Protein AF-A0A2V9TYV9-F1 (afdb_monomer_lite)

Secondary structure (DSSP, 8-state):
----------------SHHHHHHHHHHHHHHHHHHHHHHHHHHHHHHH--------S-S-B--SSSS-GGGTTPBP--GGGEEEEEE-SS-SBTTB-HHHHHHHHHHHHHHHHTSTT---EEEEEEE-SS--STTT-EEETTEEE--TTTSTT-SSSSEEE--

Foldseek 3Di:
DDDDDDDDDDDDDPDDDPPPVVVVVVVVVVVVVVVVVVVVVVVVCVVPVPPPPPPDDAPDADPCPPDDNVRGRPHDADDQLEAAAAEACAAPDPVGGRVNVVVVVVVVQCVQVVPPPRSHDYDDNYHDPHQWDPVQWDADPNDTGHDPCPDPPNPVRNHYHHD

Structure (mmCIF, N/CA/C/O backbone):
data_AF-A0A2V9TYV9-F1
#
_entry.id   AF-A0A2V9TYV9-F1
#
loop_
_atom_site.group_PDB
_atom_site.id
_atom_site.type_symbol
_atom_site.label_atom_id
_atom_site.label_alt_id
_atom_site.label_comp_id
_atom_site.label_asym_id
_atom_site.label_entity_id
_atom_site.label_seq_id
_atom_site.pdbx_PDB_ins_code
_atom_site.Cartn_x
_atom_site.Cartn_y
_atom_site.Cartn_z
_atom_site.occupancy
_atom_site.B_iso_or_equiv
_atom_site.auth_seq_id
_atom_site.auth_comp_id
_atom_site.auth_asym_id
_atom_site.auth_atom_id
_atom_site.pdbx_PDB_model_num
ATOM 1 N N . MET A 1 1 ? 45.609 -10.206 114.384 1.00 34.94 1 MET A N 1
ATOM 2 C CA . MET A 1 1 ? 46.119 -8.976 113.744 1.00 34.94 1 MET A CA 1
ATOM 3 C C . MET A 1 1 ? 45.319 -8.732 112.470 1.00 34.94 1 MET A C 1
ATOM 5 O O . MET A 1 1 ? 45.102 -9.682 111.739 1.00 34.94 1 MET A O 1
ATOM 9 N N . GLN A 1 2 ? 44.881 -7.484 112.277 1.00 39.31 2 GLN A N 1
ATOM 10 C CA . GLN A 1 2 ? 44.363 -6.856 111.047 1.00 39.31 2 GLN A CA 1
ATOM 11 C C . GLN A 1 2 ? 43.046 -7.315 110.378 1.00 39.31 2 GLN A C 1
ATOM 13 O O . GLN A 1 2 ? 42.978 -8.242 109.585 1.00 39.31 2 GLN A O 1
ATOM 18 N N . SER A 1 3 ? 42.026 -6.505 110.682 1.00 40.97 3 SER A N 1
ATOM 19 C CA . SER A 1 3 ? 40.958 -5.935 109.840 1.00 40.97 3 SER A CA 1
ATOM 20 C C . SER A 1 3 ? 41.185 -5.872 108.314 1.00 40.97 3 SER A C 1
ATOM 22 O O . SER A 1 3 ? 42.258 -5.457 107.882 1.00 40.97 3 SER A O 1
ATOM 24 N N . CYS A 1 4 ? 40.119 -6.106 107.528 1.00 36.69 4 CYS A N 1
ATOM 25 C CA . CYS A 1 4 ? 39.700 -5.204 106.439 1.00 36.69 4 CYS A CA 1
ATOM 26 C C . CYS A 1 4 ? 38.222 -5.439 106.043 1.00 36.69 4 CYS A C 1
ATOM 28 O O . CYS A 1 4 ? 37.792 -6.575 105.849 1.00 36.69 4 CYS A O 1
ATOM 30 N N . MET A 1 5 ? 37.453 -4.351 105.937 1.00 44.84 5 MET A N 1
ATOM 31 C CA . MET A 1 5 ? 36.075 -4.296 105.435 1.00 44.84 5 MET A CA 1
ATOM 32 C C . MET A 1 5 ? 35.996 -4.562 103.924 1.00 44.84 5 MET A C 1
ATOM 34 O O . MET A 1 5 ? 36.918 -4.193 103.203 1.00 44.84 5 MET A O 1
ATOM 38 N N . LEU A 1 6 ? 34.830 -4.995 103.423 1.00 39.28 6 LEU A N 1
ATOM 39 C CA . LEU A 1 6 ? 34.276 -4.414 102.192 1.00 39.28 6 LEU A CA 1
ATOM 40 C C . LEU A 1 6 ? 32.753 -4.573 102.097 1.00 39.28 6 LEU A C 1
ATOM 42 O O . LEU A 1 6 ? 32.177 -5.645 102.250 1.00 39.28 6 LEU A O 1
ATOM 46 N N . GLN A 1 7 ? 32.133 -3.424 101.859 1.00 40.97 7 GLN A N 1
ATOM 47 C CA . GLN A 1 7 ? 30.720 -3.161 101.657 1.00 40.97 7 GLN A CA 1
ATOM 48 C C . GLN A 1 7 ? 30.374 -3.300 100.164 1.00 40.97 7 GLN A C 1
ATOM 50 O O . GLN A 1 7 ? 31.200 -2.972 99.315 1.00 40.97 7 GLN A O 1
ATOM 55 N N . ARG A 1 8 ? 29.093 -3.593 99.890 1.00 42.38 8 ARG A N 1
ATOM 56 C CA . ARG A 1 8 ? 28.318 -3.187 98.696 1.00 42.38 8 ARG A CA 1
ATOM 57 C C . ARG A 1 8 ? 28.330 -4.112 97.469 1.00 42.38 8 ARG A C 1
ATOM 59 O O . ARG A 1 8 ? 29.243 -4.058 96.660 1.00 42.38 8 ARG A O 1
ATOM 66 N N . THR A 1 9 ? 27.152 -4.677 97.187 1.00 38.00 9 THR A N 1
ATOM 67 C CA . THR A 1 9 ? 26.568 -4.601 95.835 1.00 38.00 9 THR A CA 1
ATOM 68 C C . THR A 1 9 ? 25.041 -4.618 95.903 1.00 38.00 9 THR A C 1
ATOM 70 O O . THR A 1 9 ? 24.423 -5.559 96.385 1.00 38.00 9 THR A O 1
ATOM 73 N N . SER A 1 10 ? 24.440 -3.517 95.448 1.00 39.22 10 SER A N 1
ATOM 74 C CA . SER A 1 10 ? 23.000 -3.328 95.269 1.00 39.22 10 SER A CA 1
ATOM 75 C C . SER A 1 10 ? 22.553 -4.071 94.011 1.00 39.22 10 SER A C 1
ATOM 77 O O . SER A 1 10 ? 23.086 -3.811 92.934 1.00 39.22 10 SER A O 1
ATOM 79 N N . MET A 1 11 ? 21.570 -4.962 94.137 1.00 40.34 11 MET A N 1
ATOM 80 C CA . MET A 1 11 ? 20.934 -5.655 93.017 1.00 40.34 11 MET A CA 1
ATOM 81 C C . MET A 1 11 ? 19.999 -4.691 92.266 1.00 40.34 11 MET A C 1
ATOM 83 O O . MET A 1 11 ? 19.007 -4.209 92.804 1.00 40.34 11 MET A O 1
ATOM 87 N N . SER A 1 12 ? 20.390 -4.373 91.035 1.00 45.44 12 SER A N 1
ATOM 88 C CA . SER A 1 12 ? 19.566 -4.343 89.820 1.00 45.44 12 SER A CA 1
ATOM 89 C C . SER A 1 12 ? 18.088 -3.951 89.962 1.00 45.44 12 SER A C 1
ATOM 91 O O . SER A 1 12 ? 17.220 -4.793 90.184 1.00 45.44 12 SER A O 1
ATOM 93 N N . ARG A 1 13 ? 17.775 -2.679 89.685 1.00 42.81 13 ARG A N 1
ATOM 94 C CA . ARG A 1 13 ? 16.423 -2.259 89.293 1.00 42.81 13 ARG A CA 1
ATOM 95 C C . ARG A 1 13 ? 16.279 -2.506 87.784 1.00 42.81 13 ARG A C 1
ATOM 97 O O . ARG A 1 13 ? 16.730 -1.695 86.983 1.00 42.81 13 ARG A O 1
ATOM 104 N N . PHE A 1 14 ? 15.692 -3.644 87.414 1.00 49.44 14 PHE A N 1
ATOM 105 C CA . PHE A 1 14 ? 15.118 -3.882 86.086 1.00 49.44 14 PHE A CA 1
ATOM 106 C C . PHE A 1 14 ? 13.986 -2.880 85.869 1.00 49.44 14 PHE A C 1
ATOM 108 O O . PHE A 1 14 ? 12.904 -3.045 86.429 1.00 49.44 14 PHE A O 1
ATOM 115 N N . VAL A 1 15 ? 14.230 -1.817 85.111 1.00 59.28 15 VAL A N 1
ATOM 116 C CA . VAL A 1 15 ? 13.174 -0.904 84.674 1.00 59.28 15 VAL A CA 1
ATOM 117 C C . VAL A 1 15 ? 13.489 -0.489 83.238 1.00 59.28 15 VAL A C 1
ATOM 119 O O . VAL A 1 15 ? 14.515 0.142 83.000 1.00 59.28 15 VAL A O 1
ATOM 122 N N . ASN A 1 16 ? 12.555 -0.830 82.341 1.00 51.34 16 ASN A N 1
ATOM 123 C CA . ASN A 1 16 ? 12.361 -0.360 80.959 1.00 51.34 16 ASN A CA 1
ATOM 124 C C . ASN A 1 16 ? 12.965 -1.204 79.821 1.00 51.34 16 ASN A C 1
ATOM 126 O O . ASN A 1 16 ? 14.047 -0.893 79.342 1.00 51.34 16 ASN A O 1
ATOM 130 N N . ASP A 1 17 ? 12.190 -2.160 79.291 1.00 50.50 17 ASP A N 1
ATOM 131 C CA . A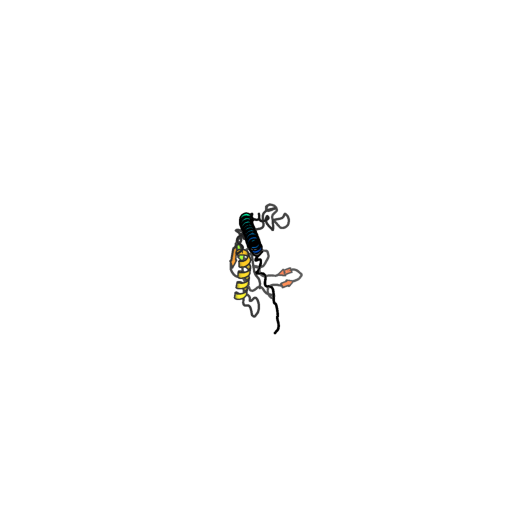SP A 1 17 ? 12.289 -2.523 77.859 1.00 50.50 17 ASP A CA 1
ATOM 132 C C . ASP A 1 17 ? 10.942 -2.899 77.186 1.00 50.50 17 ASP A C 1
ATOM 134 O O . ASP A 1 17 ? 10.851 -3.047 75.977 1.00 50.50 17 ASP A O 1
ATOM 138 N N . GLU A 1 18 ? 9.828 -2.943 77.924 1.00 52.22 18 GLU A N 1
ATOM 139 C CA . GLU A 1 18 ? 8.508 -3.335 77.379 1.00 52.22 18 GLU A CA 1
ATOM 140 C C . GLU A 1 18 ? 7.833 -2.249 76.500 1.00 52.22 18 GLU A C 1
ATOM 142 O O . GLU A 1 18 ? 6.880 -2.510 75.765 1.00 52.22 18 GLU A O 1
ATOM 147 N N . GLY A 1 19 ? 8.290 -0.991 76.561 1.00 53.56 19 GLY A N 1
ATOM 148 C CA . GLY A 1 19 ? 7.638 0.140 75.876 1.00 53.56 19 GLY A CA 1
ATOM 149 C C . GLY A 1 19 ? 8.055 0.346 74.413 1.00 53.56 19 GLY A C 1
ATOM 150 O O . GLY A 1 19 ? 7.313 0.948 73.624 1.00 53.56 19 GLY A O 1
ATOM 151 N N . HIS A 1 20 ? 9.240 -0.136 74.028 1.00 54.88 20 HIS A N 1
ATOM 152 C CA . HIS A 1 20 ? 9.810 0.150 72.710 1.00 54.88 20 HIS A CA 1
ATOM 153 C C . HIS A 1 20 ? 9.283 -0.807 71.628 1.00 54.88 20 HIS A C 1
ATOM 155 O O . HIS A 1 20 ? 9.015 -0.384 70.500 1.00 54.88 20 HIS A O 1
ATOM 161 N N . GLU A 1 21 ? 9.034 -2.067 71.981 1.00 55.19 21 GLU A N 1
ATOM 162 C CA . GLU A 1 21 ? 8.610 -3.118 71.050 1.00 55.19 21 GLU A CA 1
ATOM 163 C C . GLU A 1 21 ? 7.139 -2.967 70.613 1.00 55.19 21 GLU A C 1
ATOM 165 O O . GLU A 1 21 ? 6.820 -3.008 69.419 1.00 55.19 21 GLU A O 1
ATOM 170 N N . GLY A 1 22 ? 6.241 -2.635 71.550 1.00 59.22 22 GLY A N 1
ATOM 171 C CA . GLY A 1 22 ? 4.821 -2.399 71.257 1.00 59.22 22 GLY A CA 1
ATOM 172 C C . GLY A 1 22 ? 4.556 -1.169 70.377 1.00 59.22 22 GLY A C 1
ATOM 173 O O . GLY A 1 22 ? 3.589 -1.139 69.612 1.00 59.22 22 GLY A O 1
ATOM 174 N N . THR A 1 23 ? 5.427 -0.159 70.439 1.00 60.75 23 THR A N 1
ATOM 175 C CA . THR A 1 23 ? 5.324 1.053 69.607 1.00 60.75 23 THR A CA 1
ATOM 176 C C . THR A 1 23 ? 5.779 0.779 68.172 1.00 60.75 23 THR A C 1
ATOM 178 O O . THR A 1 23 ? 5.134 1.225 67.222 1.00 60.75 23 THR A O 1
ATOM 181 N N . ARG A 1 24 ? 6.836 -0.028 67.999 1.00 62.94 24 ARG A N 1
ATOM 182 C CA . ARG A 1 24 ? 7.343 -0.449 66.682 1.00 62.94 24 ARG A CA 1
ATOM 183 C C . ARG A 1 24 ? 6.358 -1.374 65.967 1.00 62.94 24 ARG A C 1
ATOM 185 O O . ARG A 1 24 ? 6.110 -1.174 64.783 1.00 62.94 24 ARG A O 1
ATOM 192 N N . SER A 1 25 ? 5.724 -2.300 66.686 1.00 66.44 25 SER A N 1
ATOM 193 C CA . SER A 1 25 ? 4.694 -3.193 66.130 1.00 66.44 25 SER A CA 1
ATOM 194 C C . SER A 1 25 ? 3.464 -2.428 65.613 1.00 66.44 25 SER A C 1
ATOM 196 O O . SER A 1 25 ? 3.036 -2.617 64.474 1.00 66.44 25 SER A O 1
ATOM 198 N N . LYS A 1 26 ? 2.953 -1.457 66.385 1.00 67.94 26 LYS A N 1
ATOM 199 C CA . LYS A 1 26 ? 1.834 -0.590 65.959 1.00 67.94 26 LYS A CA 1
ATOM 200 C C . LYS A 1 26 ? 2.193 0.304 64.771 1.00 67.94 26 LYS A C 1
ATOM 202 O O . LYS A 1 26 ? 1.339 0.583 63.934 1.00 67.94 26 LYS A O 1
ATOM 207 N N . MET A 1 27 ? 3.442 0.763 64.701 1.00 69.00 27 MET A N 1
ATOM 208 C CA . MET A 1 27 ? 3.939 1.557 63.578 1.00 69.00 27 MET A CA 1
ATOM 209 C C . MET A 1 27 ? 4.059 0.709 62.305 1.00 69.00 27 MET A C 1
ATOM 211 O O . MET A 1 27 ? 3.639 1.159 61.245 1.00 69.00 27 MET A O 1
ATOM 215 N N . LEU A 1 28 ? 4.545 -0.530 62.414 1.00 67.62 28 LEU A N 1
ATOM 216 C CA . LEU A 1 28 ? 4.629 -1.476 61.297 1.00 67.62 28 LEU A CA 1
ATOM 217 C C . LEU A 1 28 ? 3.245 -1.855 60.754 1.00 67.62 28 LEU A C 1
ATOM 219 O O . LEU A 1 28 ? 3.052 -1.827 59.544 1.00 67.62 28 LEU A O 1
ATOM 223 N N . LEU A 1 29 ? 2.266 -2.112 61.627 1.00 69.50 29 LEU A N 1
ATOM 224 C CA . LEU A 1 29 ? 0.876 -2.371 61.226 1.00 69.50 29 LEU A CA 1
ATOM 225 C C . LEU A 1 29 ? 0.276 -1.200 60.431 1.00 69.50 29 LEU A C 1
ATOM 227 O O . LEU A 1 29 ? -0.257 -1.403 59.347 1.00 69.50 29 LEU A O 1
ATOM 231 N N . ARG A 1 30 ? 0.468 0.042 60.898 1.00 73.25 30 ARG A N 1
ATOM 232 C CA . ARG A 1 30 ? -0.011 1.245 60.189 1.00 73.25 30 ARG A CA 1
ATOM 233 C C . ARG A 1 30 ? 0.648 1.448 58.824 1.00 73.25 30 ARG A C 1
ATOM 235 O O . ARG A 1 30 ? 0.010 1.960 57.908 1.00 73.25 30 ARG A O 1
ATOM 242 N N . LEU A 1 31 ? 1.920 1.073 58.692 1.00 69.62 31 LEU A N 1
ATOM 243 C CA . LEU A 1 31 ? 2.644 1.141 57.422 1.00 69.62 31 LEU A CA 1
ATOM 244 C C . LEU A 1 31 ? 2.140 0.083 56.432 1.00 69.62 31 LEU A C 1
ATOM 246 O O . LEU A 1 31 ? 1.985 0.386 55.252 1.00 69.62 31 LEU A O 1
ATOM 250 N N . ILE A 1 32 ? 1.840 -1.126 56.914 1.00 76.38 32 ILE A N 1
ATOM 251 C CA . ILE A 1 32 ? 1.278 -2.218 56.107 1.00 76.38 32 ILE A CA 1
ATOM 252 C C . ILE A 1 32 ? -0.139 -1.863 55.632 1.00 76.38 32 ILE A C 1
ATOM 254 O O . ILE A 1 32 ? -0.426 -2.002 54.445 1.00 76.38 32 ILE A O 1
ATOM 258 N N . ASP A 1 33 ? -0.985 -1.322 56.513 1.00 77.12 33 ASP A N 1
ATOM 259 C CA . ASP A 1 33 ? -2.342 -0.870 56.169 1.00 77.12 33 ASP A CA 1
ATOM 260 C C . ASP A 1 33 ? -2.321 0.266 55.133 1.00 77.12 33 ASP A C 1
ATOM 262 O O . ASP A 1 33 ? -3.102 0.272 54.177 1.00 77.12 33 ASP A O 1
ATOM 266 N N . GLY A 1 34 ? -1.386 1.211 55.280 1.00 78.56 34 GLY A N 1
ATOM 267 C CA . GLY A 1 34 ? -1.169 2.277 54.303 1.00 78.56 34 GLY A CA 1
ATOM 268 C C . GLY A 1 34 ? -0.723 1.742 52.940 1.00 78.56 34 GLY A C 1
ATOM 269 O O . GLY A 1 34 ? -1.247 2.166 51.911 1.00 78.56 34 GLY A O 1
ATOM 270 N N . LEU A 1 35 ? 0.196 0.772 52.923 1.00 79.38 35 LEU A N 1
ATOM 271 C CA . LEU A 1 35 ? 0.676 0.140 51.693 1.00 79.38 35 LEU A CA 1
ATOM 272 C C . LEU A 1 35 ? -0.447 -0.627 50.977 1.00 79.38 35 LEU A C 1
ATOM 274 O O . LEU A 1 35 ? -0.628 -0.464 49.771 1.00 79.38 35 LEU A O 1
ATOM 278 N N . LEU A 1 36 ? -1.227 -1.418 51.719 1.00 83.38 36 LEU A N 1
ATOM 279 C CA . LEU A 1 36 ? -2.383 -2.159 51.202 1.00 83.38 36 LEU A CA 1
ATOM 280 C C . LEU A 1 36 ? -3.432 -1.216 50.603 1.00 83.38 36 LEU A C 1
ATOM 282 O O . LEU A 1 36 ? -3.951 -1.489 49.522 1.00 83.38 36 LEU A O 1
ATOM 286 N N . SER A 1 37 ? -3.694 -0.085 51.262 1.00 87.06 37 SER A N 1
ATOM 287 C CA . SER A 1 37 ? -4.600 0.953 50.762 1.00 87.06 37 SER A CA 1
ATOM 288 C C . SER A 1 37 ? -4.101 1.576 49.453 1.00 87.06 37 SER A C 1
ATOM 290 O O . SER A 1 37 ? -4.862 1.685 48.491 1.00 87.06 37 SER A O 1
ATOM 292 N N . CYS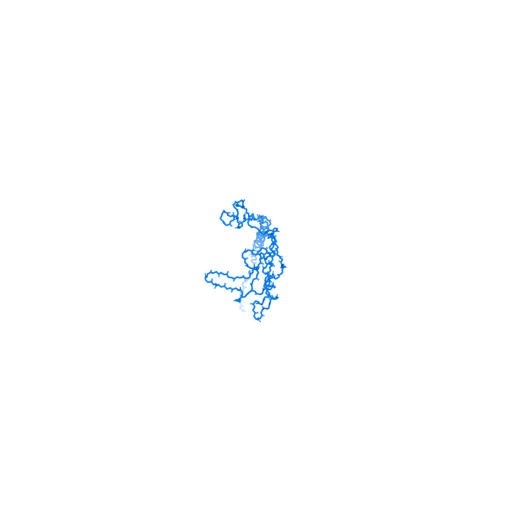 A 1 38 ? -2.807 1.905 49.357 1.00 84.50 38 CYS A N 1
ATOM 293 C CA . CYS A 1 38 ? -2.204 2.432 48.128 1.00 84.50 38 CYS A CA 1
ATOM 294 C C . CYS A 1 38 ? -2.275 1.436 46.962 1.00 84.50 38 CYS A C 1
ATOM 296 O O . CYS A 1 38 ? -2.570 1.830 45.830 1.00 84.50 38 CYS A O 1
ATOM 298 N N . VAL A 1 39 ? -2.026 0.149 47.229 1.00 87.06 39 VAL A N 1
ATOM 299 C CA . VAL A 1 39 ? -2.126 -0.913 46.217 1.00 87.06 39 VAL A CA 1
ATOM 300 C C . VAL A 1 39 ? -3.575 -1.081 45.767 1.00 87.06 39 VAL A C 1
ATOM 302 O O . VAL A 1 39 ? -3.837 -1.072 44.567 1.00 87.06 39 VAL A O 1
ATOM 305 N N . ALA A 1 40 ? -4.523 -1.157 46.704 1.00 88.69 40 ALA A N 1
ATOM 306 C CA . ALA A 1 40 ? -5.944 -1.270 46.386 1.00 88.69 40 ALA A CA 1
ATOM 307 C C . ALA A 1 40 ? -6.437 -0.071 45.562 1.00 88.69 40 ALA A C 1
ATOM 309 O O . ALA A 1 40 ? -7.096 -0.257 44.542 1.00 88.69 40 ALA A O 1
ATOM 310 N N . LEU A 1 41 ? -6.051 1.151 45.942 1.00 86.19 41 LEU A N 1
ATOM 311 C CA . LEU A 1 41 ? -6.378 2.365 45.198 1.00 86.19 41 LEU A CA 1
ATOM 312 C C . LEU A 1 41 ? -5.780 2.336 43.784 1.00 86.19 41 LEU A C 1
ATOM 314 O O . LEU A 1 41 ? -6.482 2.627 42.821 1.00 86.19 41 LEU A O 1
ATOM 318 N N . SER A 1 42 ? -4.521 1.918 43.635 1.00 82.44 42 SER A N 1
ATOM 319 C CA . SER A 1 42 ? -3.859 1.812 42.325 1.00 82.44 42 SER A CA 1
ATOM 320 C C . SER A 1 42 ? -4.537 0.784 41.412 1.00 82.44 42 SER A C 1
ATOM 322 O O . SER A 1 42 ? -4.710 1.035 40.218 1.00 82.44 42 SER A O 1
ATOM 324 N N . VAL A 1 43 ? -4.974 -0.350 41.970 1.00 86.88 43 VAL A N 1
ATOM 325 C CA . VAL A 1 43 ? -5.740 -1.377 41.245 1.00 86.88 43 VAL A CA 1
ATOM 326 C C . VAL A 1 43 ? -7.105 -0.832 40.826 1.00 86.88 43 VAL A C 1
ATOM 328 O O . VAL A 1 43 ? -7.482 -0.958 39.665 1.00 86.88 43 VAL A O 1
ATOM 331 N N . VAL A 1 44 ? -7.821 -0.162 41.732 1.00 86.62 44 VAL A N 1
ATOM 332 C CA . VAL A 1 44 ? -9.131 0.443 41.447 1.00 86.62 44 VAL A CA 1
ATOM 333 C C . VAL A 1 44 ? -9.026 1.523 40.366 1.00 86.62 44 VAL A C 1
ATOM 335 O O . VAL A 1 44 ? -9.827 1.515 39.431 1.00 86.62 44 VAL A O 1
ATOM 338 N N . LEU A 1 45 ? -8.019 2.404 40.421 1.00 79.62 45 LEU A N 1
ATOM 339 C CA . LEU A 1 45 ? -7.790 3.390 39.359 1.00 79.62 45 LEU A CA 1
ATOM 340 C C . LEU A 1 45 ? -7.479 2.712 38.022 1.00 79.62 45 LEU A C 1
ATOM 342 O O . LEU A 1 45 ? -8.024 3.122 37.005 1.00 79.62 45 LEU A O 1
ATOM 346 N N . SER A 1 46 ? -6.663 1.656 38.016 1.00 78.06 46 SER A N 1
ATOM 347 C CA . SER A 1 46 ? -6.303 0.939 36.783 1.00 78.06 46 SER A CA 1
ATOM 348 C C . SER A 1 46 ? -7.502 0.239 36.126 1.00 78.06 46 SER A C 1
ATOM 350 O O . SER A 1 46 ? -7.540 0.114 34.906 1.00 78.06 46 SER A O 1
ATOM 352 N N . VAL A 1 47 ? -8.492 -0.191 36.918 1.00 77.81 47 VAL A N 1
ATOM 353 C CA . VAL A 1 47 ? -9.714 -0.856 36.429 1.00 77.81 47 VAL A CA 1
ATOM 354 C C . VAL A 1 47 ? -10.780 0.146 35.968 1.00 77.81 47 VAL A C 1
ATOM 356 O O . VAL A 1 47 ? -11.513 -0.143 35.026 1.00 77.81 47 VAL A O 1
ATOM 359 N N . ILE A 1 48 ? -10.873 1.324 36.596 1.00 73.00 48 ILE A N 1
ATOM 360 C CA . ILE A 1 48 ? -11.889 2.347 36.270 1.00 73.00 48 ILE A CA 1
ATOM 361 C C . ILE A 1 48 ? -11.412 3.303 35.159 1.00 73.00 48 ILE A C 1
ATOM 363 O O . ILE A 1 48 ? -12.233 3.859 34.429 1.00 73.00 48 ILE A O 1
ATOM 367 N N . ALA A 1 49 ? -10.098 3.491 34.996 1.00 65.00 49 ALA A N 1
ATOM 368 C CA . ALA A 1 49 ? -9.533 4.485 34.085 1.00 65.00 49 ALA A CA 1
ATOM 369 C C . ALA A 1 49 ? -9.468 4.150 32.581 1.00 65.00 49 ALA A C 1
ATOM 371 O O . ALA A 1 49 ? -9.178 5.097 31.842 1.00 65.00 49 ALA A O 1
ATOM 372 N N . PRO A 1 50 ? -9.732 2.936 32.042 1.00 61.44 50 PRO A N 1
ATOM 373 C CA . PRO A 1 50 ? -9.866 2.808 30.601 1.00 61.44 50 PRO A CA 1
ATOM 374 C C . PRO A 1 50 ? -11.240 3.357 30.204 1.00 61.44 50 PRO A C 1
ATOM 376 O O . PRO A 1 50 ? -12.154 2.619 29.842 1.00 61.44 50 PRO A O 1
ATOM 379 N N . GLN A 1 51 ? -11.401 4.682 30.261 1.00 63.06 51 GLN A N 1
ATOM 380 C CA . GLN A 1 51 ? -12.364 5.316 29.379 1.00 63.06 51 GLN A CA 1
ATOM 381 C C . GLN A 1 51 ? -11.928 4.939 27.961 1.00 63.06 51 GLN A C 1
ATOM 383 O O . GLN A 1 51 ? -10.744 5.107 27.649 1.00 63.06 51 GLN A O 1
ATOM 388 N N . PRO A 1 52 ? -12.816 4.399 27.106 1.00 58.34 52 PRO A N 1
ATOM 389 C CA . PRO A 1 52 ? -12.477 4.254 25.705 1.00 58.34 52 PRO A CA 1
ATOM 390 C C . PRO A 1 52 ? -12.090 5.651 25.238 1.00 58.34 52 PRO A C 1
ATOM 392 O O . PRO A 1 52 ? -12.914 6.566 25.271 1.00 58.34 52 PRO A O 1
ATOM 395 N N . ALA A 1 53 ? -10.816 5.846 24.894 1.00 60.81 53 ALA A N 1
ATOM 396 C CA . ALA A 1 53 ? -10.400 7.062 24.231 1.00 60.81 53 ALA A CA 1
ATOM 397 C C . ALA A 1 53 ? -11.323 7.180 23.017 1.00 60.81 53 ALA A C 1
ATOM 399 O O . ALA A 1 53 ? -11.292 6.318 22.138 1.00 60.81 53 ALA A O 1
ATOM 400 N N . LEU A 1 54 ? -12.214 8.175 23.025 1.00 56.56 54 LEU A N 1
ATOM 401 C CA . LEU A 1 54 ? -13.019 8.522 21.864 1.00 56.56 54 LEU A CA 1
ATOM 402 C C . LEU A 1 54 ? -12.008 8.942 20.805 1.00 56.56 54 LEU A C 1
ATOM 404 O O . LEU A 1 54 ? -11.514 10.069 20.811 1.00 56.56 54 LEU A O 1
ATOM 408 N N . ALA A 1 55 ? -11.591 7.971 19.996 1.00 55.00 55 ALA A N 1
ATOM 409 C CA . ALA A 1 55 ? -10.586 8.161 18.980 1.00 55.00 55 ALA A CA 1
ATOM 410 C C . ALA A 1 55 ? -11.068 9.292 18.072 1.00 55.00 55 ALA A C 1
ATOM 412 O O . ALA A 1 55 ? -12.219 9.305 17.627 1.00 55.00 55 ALA A O 1
ATOM 413 N N . GLY A 1 56 ? -10.185 10.275 17.890 1.00 63.09 56 GLY A N 1
ATOM 414 C CA . GLY A 1 56 ? -10.428 11.446 17.066 1.00 63.09 56 GLY A CA 1
ATOM 415 C C . GLY A 1 56 ? -10.905 11.047 15.675 1.00 63.09 56 GLY A C 1
ATOM 416 O O . GLY A 1 56 ? -10.604 9.960 15.184 1.00 63.09 56 GLY A O 1
ATOM 417 N N . GLY A 1 57 ? -11.680 11.941 15.063 1.00 68.62 57 GLY A N 1
ATOM 418 C CA . GLY A 1 57 ? -12.231 11.739 13.731 1.00 68.62 57 GLY A CA 1
ATOM 419 C C . GLY A 1 57 ? -11.171 11.439 12.660 1.00 68.62 57 GLY A C 1
ATOM 420 O O . GLY A 1 57 ? -9.967 11.414 12.929 1.00 68.62 57 GLY A O 1
ATOM 421 N N . PRO A 1 58 ? -11.613 11.219 11.414 1.00 74.56 58 PRO A N 1
ATOM 422 C CA . PRO A 1 58 ? -10.735 10.830 10.320 1.00 74.56 58 PRO A CA 1
ATOM 423 C C . PRO A 1 58 ? -9.523 11.755 10.209 1.00 74.56 58 PRO A C 1
ATOM 425 O O . PRO A 1 58 ? -9.670 12.975 10.140 1.00 74.56 58 PRO A O 1
ATOM 428 N N . ARG A 1 59 ? -8.322 11.169 10.140 1.00 78.44 59 ARG A N 1
ATOM 429 C CA . ARG A 1 59 ? -7.078 11.929 9.933 1.00 78.44 59 ARG A CA 1
ATOM 430 C C . ARG A 1 59 ? -7.106 12.721 8.622 1.00 78.44 59 ARG A C 1
ATOM 432 O O . ARG A 1 59 ? -6.511 13.791 8.547 1.00 78.44 59 ARG A O 1
ATOM 439 N N . TYR A 1 60 ? -7.795 12.189 7.611 1.00 85.38 60 TYR A N 1
ATOM 440 C CA . TYR A 1 60 ? -7.948 12.804 6.300 1.00 85.38 60 TYR A CA 1
ATOM 441 C C . TYR A 1 60 ? -9.411 12.764 5.854 1.00 85.38 60 TYR A C 1
ATOM 443 O O . TYR A 1 60 ? -10.071 11.725 5.921 1.00 85.38 60 TYR A O 1
ATOM 451 N N . VAL A 1 61 ? -9.898 13.906 5.373 1.00 90.38 61 VAL A N 1
ATOM 452 C CA . VAL A 1 61 ? -11.237 14.079 4.801 1.00 90.38 61 VAL A CA 1
ATOM 453 C C . VAL A 1 61 ? -11.115 14.724 3.429 1.00 90.38 61 VAL A C 1
ATOM 455 O O . VAL A 1 61 ? -10.222 15.545 3.203 1.00 90.38 61 VAL A O 1
ATOM 458 N N . ALA A 1 62 ? -12.006 14.357 2.514 1.00 92.94 62 ALA A N 1
ATOM 459 C CA . ALA A 1 62 ? -12.033 14.928 1.178 1.00 92.94 62 ALA A CA 1
ATOM 460 C C . ALA A 1 62 ? -12.316 16.439 1.240 1.00 92.94 62 ALA A C 1
ATOM 462 O O . ALA A 1 62 ? -13.269 16.901 1.882 1.00 92.94 62 ALA A O 1
ATOM 463 N N . GLY A 1 63 ? -11.448 17.210 0.584 1.00 90.62 63 GLY A N 1
ATOM 464 C CA . GLY A 1 63 ? -11.594 18.653 0.420 1.00 90.62 63 GLY A CA 1
ATOM 465 C C . GLY A 1 63 ? -12.483 19.015 -0.770 1.00 90.62 63 GLY A C 1
ATOM 466 O O . GLY A 1 63 ? -13.125 18.166 -1.373 1.00 90.62 63 GLY A O 1
ATOM 467 N N . VAL A 1 64 ? -12.505 20.301 -1.122 1.00 88.31 64 VAL A N 1
ATOM 468 C CA . VAL A 1 64 ? -13.143 20.789 -2.365 1.00 88.31 64 VAL A CA 1
ATOM 469 C C . VAL A 1 64 ? -12.163 20.908 -3.530 1.00 88.31 64 VAL A C 1
ATOM 471 O O . VAL A 1 64 ? -12.579 21.040 -4.674 1.00 88.31 64 VAL A O 1
ATOM 474 N N . SER A 1 65 ? -10.864 20.886 -3.236 1.00 87.75 65 SER A N 1
ATOM 475 C CA . SER A 1 65 ? -9.792 20.946 -4.226 1.00 87.75 65 SER A CA 1
ATOM 476 C C . SER A 1 65 ? -9.258 19.539 -4.454 1.00 87.75 65 SER A C 1
ATOM 478 O O . SER A 1 65 ? -9.014 18.832 -3.479 1.00 87.75 65 SER A O 1
ATOM 480 N N . TYR A 1 66 ? -9.049 19.154 -5.716 1.00 84.88 66 TYR A N 1
ATOM 481 C CA . TYR A 1 66 ? -8.502 17.851 -6.141 1.00 84.88 66 TYR A CA 1
ATOM 482 C C . TYR A 1 66 ? -9.381 16.616 -5.868 1.00 84.88 66 TYR A C 1
ATOM 484 O O . TYR A 1 66 ? -9.028 15.524 -6.299 1.00 84.88 66 TYR A O 1
ATOM 492 N N . PHE A 1 67 ? -10.531 16.784 -5.211 1.00 87.88 67 PHE A N 1
ATOM 493 C CA . PHE A 1 67 ? -11.536 15.744 -4.986 1.00 87.88 67 PHE A CA 1
ATOM 494 C C . PHE A 1 67 ? -12.854 16.127 -5.653 1.00 87.88 67 PHE A C 1
ATOM 496 O O . PHE A 1 67 ? -13.109 17.305 -5.912 1.00 87.88 67 PHE A O 1
ATOM 503 N N . ASP A 1 68 ? -13.706 15.132 -5.898 1.00 89.12 68 ASP A N 1
ATOM 504 C CA . ASP A 1 68 ? -15.086 15.372 -6.309 1.00 89.12 68 ASP A CA 1
ATOM 505 C C . ASP A 1 68 ? -15.795 16.227 -5.234 1.00 89.12 68 ASP A C 1
ATOM 507 O O . ASP A 1 68 ? -15.875 15.794 -4.076 1.00 89.12 68 ASP A O 1
ATOM 511 N N . PRO A 1 69 ? -16.325 17.421 -5.572 1.00 90.56 69 PRO A N 1
ATOM 512 C CA . PRO A 1 69 ? -16.974 18.306 -4.605 1.00 90.56 69 PRO A CA 1
ATOM 513 C C . PRO A 1 69 ? -18.130 17.659 -3.830 1.00 90.56 69 PRO A C 1
ATOM 515 O O . PRO A 1 69 ? -18.414 18.077 -2.705 1.00 90.56 69 PRO A O 1
ATOM 518 N N . THR A 1 70 ? -18.786 16.641 -4.396 1.00 92.38 70 THR A N 1
ATOM 519 C CA . THR A 1 70 ? -19.880 15.901 -3.741 1.00 92.38 70 THR A CA 1
ATOM 520 C C . THR A 1 70 ? -19.404 15.044 -2.567 1.00 92.38 70 THR A C 1
ATOM 522 O O . THR A 1 70 ? -20.191 14.729 -1.677 1.00 92.38 70 THR A O 1
ATOM 525 N N . THR A 1 71 ? -18.109 14.727 -2.516 1.00 91.81 71 THR A N 1
ATOM 526 C CA . THR A 1 71 ? -17.480 13.955 -1.434 1.00 91.81 71 THR A CA 1
ATOM 527 C C . THR A 1 71 ? -16.937 14.838 -0.311 1.00 91.81 71 THR A C 1
ATOM 529 O O . THR A 1 71 ? -16.359 14.342 0.650 1.00 91.81 71 THR A O 1
ATOM 532 N N . LYS A 1 72 ? -17.118 16.163 -0.372 1.00 93.56 72 LYS A N 1
ATOM 533 C CA . LYS A 1 72 ? -16.567 17.078 0.637 1.00 93.56 72 LYS A CA 1
ATOM 534 C C . LYS A 1 72 ? -16.955 16.658 2.060 1.00 93.56 72 LYS A C 1
ATOM 536 O O . LYS A 1 72 ? -18.130 16.532 2.394 1.00 93.56 72 LYS A O 1
ATOM 541 N N . GLY A 1 73 ? -15.949 16.542 2.925 1.00 91.00 73 GLY A N 1
ATOM 542 C CA . GLY A 1 73 ? -16.129 16.186 4.332 1.00 91.00 73 GLY A CA 1
ATOM 543 C C . GLY A 1 73 ? -16.286 14.686 4.584 1.00 91.00 73 GLY A C 1
ATOM 544 O O . GLY A 1 73 ? -16.388 14.291 5.745 1.00 91.00 73 GLY A O 1
ATOM 545 N N . THR A 1 74 ? -16.260 13.841 3.547 1.00 91.81 74 THR A N 1
ATOM 546 C CA . THR A 1 74 ? -16.240 12.389 3.741 1.00 91.81 74 THR A CA 1
ATOM 547 C C . THR A 1 74 ? -14.834 11.912 4.120 1.00 91.81 74 THR A C 1
ATOM 549 O O . THR A 1 74 ? -13.853 12.418 3.565 1.00 91.81 74 THR A O 1
ATOM 552 N N . PRO A 1 75 ? -14.704 10.926 5.025 1.00 89.69 75 PRO A N 1
ATOM 553 C CA . PRO A 1 75 ? -13.421 10.298 5.336 1.00 89.69 75 PRO A CA 1
ATOM 554 C C . PRO A 1 75 ? -12.762 9.700 4.087 1.00 89.69 75 PRO A C 1
ATOM 556 O O . PRO A 1 75 ? -13.425 9.011 3.311 1.00 89.69 75 PRO A O 1
ATOM 559 N N . LEU A 1 76 ? -11.453 9.905 3.919 1.00 89.50 76 LEU A N 1
ATOM 560 C CA . LEU A 1 76 ? -10.690 9.174 2.905 1.00 89.50 76 LEU A CA 1
ATOM 561 C C . LEU A 1 76 ? -10.390 7.767 3.424 1.00 89.50 76 LEU A C 1
ATOM 563 O O . LEU A 1 76 ? -9.764 7.608 4.473 1.00 89.50 76 LEU A O 1
ATOM 567 N N . THR A 1 77 ? -10.855 6.754 2.697 1.00 89.50 77 THR A N 1
ATOM 568 C CA . THR A 1 77 ? -10.715 5.343 3.073 1.00 89.50 77 THR A CA 1
ATOM 569 C C . THR A 1 77 ? -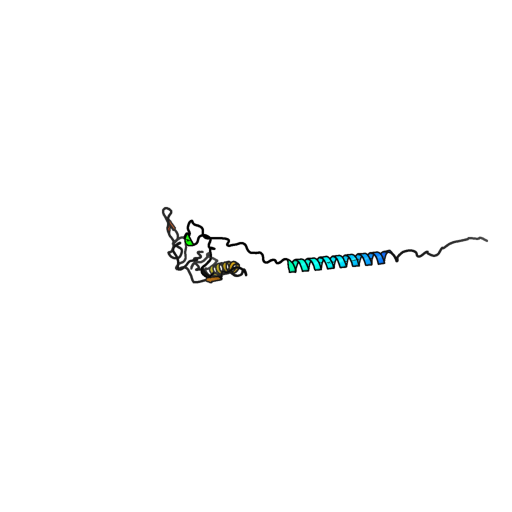10.364 4.497 1.856 1.00 89.50 77 THR A C 1
ATOM 571 O O . THR A 1 77 ? -10.660 4.873 0.722 1.00 89.50 77 THR A O 1
ATOM 574 N N . TRP A 1 78 ? -9.738 3.345 2.095 1.00 88.94 78 TRP A N 1
ATOM 575 C CA . TRP A 1 78 ? -9.618 2.306 1.075 1.00 88.94 78 TRP A CA 1
ATOM 576 C C . TRP A 1 78 ? -10.988 1.684 0.823 1.00 88.94 78 TRP A C 1
ATOM 578 O O . TRP A 1 78 ? -11.741 1.440 1.769 1.00 88.94 78 TRP A O 1
ATOM 588 N N . SER A 1 79 ? -11.308 1.402 -0.442 1.00 88.31 79 SER A N 1
ATOM 589 C CA . SER A 1 79 ? -12.558 0.722 -0.790 1.00 88.31 79 SER A CA 1
ATOM 590 C C . SER A 1 79 ? -12.655 -0.602 -0.030 1.00 88.31 79 SER A C 1
ATOM 592 O O . SER A 1 79 ? -11.727 -1.408 -0.064 1.00 88.31 79 SER A O 1
ATOM 594 N N . GLN A 1 80 ? -13.755 -0.797 0.704 1.00 90.06 80 GLN A N 1
ATOM 595 C CA . GLN A 1 80 ? -13.978 -1.959 1.580 1.00 90.06 80 GLN A CA 1
ATOM 596 C C . GLN A 1 80 ? -12.887 -2.184 2.652 1.00 90.06 80 GLN A C 1
ATOM 598 O O . GLN A 1 80 ? -12.840 -3.251 3.256 1.00 90.06 80 GLN A O 1
ATOM 603 N N . GLY A 1 81 ? -12.001 -1.212 2.898 1.00 92.31 81 GLY A N 1
ATOM 604 C CA . GLY A 1 81 ? -10.837 -1.404 3.766 1.00 92.31 81 GLY A CA 1
ATOM 605 C C . GLY A 1 81 ? -9.815 -2.406 3.212 1.00 92.31 81 GLY A C 1
ATOM 606 O O . GLY A 1 81 ? -9.038 -2.965 3.982 1.00 92.31 81 GLY A O 1
ATOM 607 N N . VAL A 1 82 ? -9.812 -2.671 1.903 1.00 94.25 82 VAL A N 1
ATOM 608 C CA . VAL A 1 82 ? -8.917 -3.656 1.279 1.00 94.25 82 VAL A CA 1
ATOM 609 C C . VAL A 1 82 ? -7.851 -2.950 0.452 1.00 94.25 82 VAL A C 1
ATOM 611 O O . VAL A 1 82 ? -8.155 -2.121 -0.406 1.00 94.25 82 VAL A O 1
ATOM 614 N N . ILE A 1 83 ? -6.594 -3.313 0.700 1.00 95.62 83 ILE A N 1
ATOM 615 C CA . ILE A 1 83 ? -5.433 -2.846 -0.053 1.00 95.62 83 ILE A CA 1
ATOM 616 C C . ILE A 1 83 ? -4.887 -4.011 -0.879 1.00 95.62 83 ILE A C 1
ATOM 618 O O . ILE A 1 83 ? -4.205 -4.891 -0.354 1.00 95.62 83 ILE A O 1
ATOM 622 N N . ASN A 1 84 ? -5.163 -3.995 -2.179 1.00 95.94 84 ASN A N 1
ATOM 623 C CA . ASN A 1 84 ? -4.534 -4.904 -3.133 1.00 95.94 84 ASN A CA 1
ATOM 624 C C . ASN A 1 84 ? -3.246 -4.253 -3.633 1.00 95.94 84 ASN A C 1
ATOM 626 O O . ASN A 1 84 ? -3.312 -3.228 -4.317 1.00 95.94 84 ASN A O 1
ATOM 630 N N . TYR A 1 85 ? -2.102 -4.825 -3.267 1.00 97.12 85 TYR A N 1
ATOM 631 C CA . TYR A 1 85 ? -0.797 -4.324 -3.684 1.00 97.12 85 TYR A CA 1
ATOM 632 C C . TYR A 1 85 ? -0.094 -5.302 -4.618 1.00 97.12 85 TYR A C 1
ATOM 634 O O . TYR A 1 85 ? -0.356 -6.505 -4.585 1.00 97.12 85 TYR A O 1
ATOM 642 N N . TYR A 1 86 ? 0.787 -4.757 -5.446 1.00 98.12 86 TYR A N 1
ATOM 643 C CA . TYR A 1 86 ? 1.546 -5.476 -6.457 1.00 98.12 86 TYR A CA 1
ATOM 644 C C . TYR A 1 86 ? 3.015 -5.137 -6.292 1.00 98.12 86 TYR A C 1
ATOM 646 O O . TYR A 1 86 ? 3.348 -3.968 -6.095 1.00 98.12 86 TYR A O 1
ATOM 654 N N . THR A 1 87 ? 3.879 -6.140 -6.332 1.00 98.12 87 THR A N 1
ATOM 655 C CA . THR A 1 87 ? 5.317 -5.944 -6.141 1.00 98.12 87 THR A CA 1
ATOM 656 C C . THR A 1 87 ? 6.077 -5.997 -7.451 1.00 98.12 87 THR A C 1
ATOM 658 O O . THR A 1 87 ? 5.635 -6.606 -8.424 1.00 98.12 87 THR A O 1
ATOM 661 N N . ASP A 1 88 ? 7.217 -5.329 -7.480 1.00 97.31 88 ASP A N 1
ATOM 662 C CA . ASP A 1 88 ? 8.158 -5.383 -8.584 1.00 97.31 88 ASP A CA 1
ATOM 663 C C . ASP A 1 88 ? 8.631 -6.824 -8.875 1.00 97.31 88 ASP A C 1
ATOM 665 O O . ASP A 1 88 ? 8.536 -7.711 -8.020 1.00 97.31 88 ASP A O 1
ATOM 669 N N . GLN A 1 89 ? 9.118 -7.073 -10.091 1.00 96.38 89 GLN A N 1
ATOM 670 C CA . GLN A 1 89 ? 9.695 -8.369 -10.476 1.00 96.38 89 GLN A CA 1
ATOM 671 C C . GLN A 1 89 ? 11.208 -8.458 -10.217 1.00 96.38 89 GLN A C 1
ATOM 673 O O . GLN A 1 89 ? 11.779 -9.549 -10.291 1.00 96.38 89 GLN A O 1
ATOM 678 N N . GLY A 1 90 ? 11.858 -7.323 -9.968 1.00 95.75 90 GLY A N 1
ATOM 679 C CA . GLY A 1 90 ? 13.288 -7.189 -9.762 1.00 95.75 90 GLY A CA 1
ATOM 680 C C . GLY A 1 90 ? 13.753 -7.534 -8.349 1.00 95.75 90 GLY A C 1
ATOM 681 O O . GLY A 1 90 ? 12.985 -7.856 -7.439 1.00 95.75 90 GLY A O 1
ATOM 682 N N . ASP A 1 91 ? 15.067 -7.451 -8.166 1.00 96.38 91 ASP A N 1
ATOM 683 C CA . ASP A 1 91 ? 15.711 -7.601 -6.867 1.00 96.38 91 ASP A CA 1
ATOM 684 C C . ASP A 1 91 ? 15.867 -6.230 -6.198 1.00 96.38 91 ASP A C 1
ATOM 686 O O . ASP A 1 91 ? 16.284 -5.265 -6.834 1.00 96.38 91 ASP A O 1
ATOM 690 N N . LEU A 1 92 ? 15.649 -6.154 -4.883 1.00 95.69 92 LEU A N 1
ATOM 691 C CA . LEU A 1 92 ? 15.892 -4.925 -4.112 1.00 95.69 92 LEU A CA 1
ATOM 692 C C . LEU A 1 92 ? 17.367 -4.514 -4.112 1.00 95.69 92 LEU A C 1
ATOM 694 O O . LEU A 1 92 ? 17.715 -3.342 -3.979 1.00 95.69 92 LEU A O 1
ATOM 698 N N . SER A 1 93 ? 18.264 -5.493 -4.199 1.00 94.69 93 SER A N 1
ATOM 699 C CA . SER A 1 93 ? 19.689 -5.261 -4.418 1.00 94.69 93 SER A CA 1
ATOM 700 C C . SER A 1 93 ? 20.360 -6.550 -4.899 1.00 94.69 93 SER A C 1
ATOM 702 O O . SER A 1 93 ? 19.792 -7.626 -4.723 1.00 94.69 93 SER A O 1
ATOM 704 N N . PRO A 1 94 ? 21.625 -6.505 -5.357 1.00 93.88 94 PRO A N 1
ATOM 705 C CA . PRO A 1 94 ? 22.353 -7.709 -5.771 1.00 93.88 94 PRO A CA 1
ATOM 706 C C . PRO A 1 94 ? 22.479 -8.818 -4.708 1.00 93.88 94 PRO A C 1
ATOM 708 O O . PRO A 1 94 ? 22.867 -9.935 -5.037 1.00 93.88 94 PRO A O 1
ATOM 711 N N . ILE A 1 95 ? 22.216 -8.516 -3.431 1.00 95.88 95 ILE A N 1
ATOM 712 C CA . ILE A 1 95 ? 22.256 -9.480 -2.317 1.00 95.88 95 ILE A CA 1
ATOM 713 C C . ILE A 1 95 ? 20.884 -9.725 -1.670 1.00 95.88 95 ILE A C 1
ATOM 715 O O . ILE A 1 95 ? 20.753 -10.635 -0.854 1.00 95.88 95 ILE A O 1
ATOM 719 N N . LEU A 1 96 ? 19.877 -8.911 -1.996 1.00 95.94 96 LEU A N 1
ATOM 720 C CA . LEU A 1 96 ? 18.513 -9.024 -1.479 1.00 95.94 96 LEU A CA 1
ATOM 721 C C . LEU A 1 96 ? 17.586 -9.235 -2.667 1.00 95.94 96 LEU A C 1
ATOM 723 O O . LEU A 1 96 ? 17.162 -8.274 -3.303 1.00 95.94 96 LEU A O 1
ATOM 727 N N . LEU A 1 97 ? 17.316 -10.507 -2.942 1.00 97.00 97 LEU A N 1
ATOM 728 C CA . LEU A 1 97 ? 16.522 -10.928 -4.088 1.00 97.00 97 LEU A CA 1
ATOM 729 C C . LEU A 1 97 ? 15.041 -10.556 -3.923 1.00 97.00 97 LEU A C 1
ATOM 731 O O . LEU A 1 97 ? 14.586 -10.317 -2.799 1.00 97.00 97 LEU A O 1
ATOM 735 N N . GLY A 1 98 ? 14.278 -10.567 -5.017 1.00 96.25 98 GLY A N 1
ATOM 736 C CA . GLY A 1 98 ? 12.864 -10.163 -5.048 1.00 96.25 98 GLY A CA 1
ATOM 737 C C . GLY A 1 98 ? 12.006 -10.810 -3.952 1.00 96.25 98 GLY A C 1
ATOM 738 O O . GLY A 1 98 ? 11.316 -10.117 -3.214 1.00 96.25 98 GLY A O 1
ATOM 739 N N . ALA A 1 99 ? 12.164 -12.113 -3.699 1.00 96.25 99 ALA A N 1
ATOM 740 C CA . ALA A 1 99 ? 11.415 -12.802 -2.638 1.00 96.25 99 ALA A CA 1
ATOM 741 C C . ALA A 1 99 ? 11.693 -12.255 -1.216 1.00 96.25 99 ALA A C 1
ATOM 743 O O . ALA A 1 99 ? 10.823 -12.277 -0.337 1.00 96.25 99 ALA A O 1
ATOM 744 N N . ASN A 1 100 ? 12.908 -11.757 -0.962 1.00 97.62 100 ASN A N 1
ATOM 745 C CA . ASN A 1 100 ? 13.237 -11.083 0.295 1.00 97.62 100 ASN A CA 1
ATOM 746 C C . ASN A 1 100 ? 12.559 -9.710 0.366 1.00 97.62 100 ASN A C 1
ATOM 748 O O . ASN A 1 100 ? 12.058 -9.334 1.426 1.00 97.62 100 ASN A O 1
ATOM 752 N N . ALA A 1 101 ? 12.520 -8.988 -0.753 1.00 97.62 101 ALA A N 1
ATOM 753 C CA . ALA A 1 101 ? 11.850 -7.701 -0.864 1.00 97.62 101 ALA A CA 1
ATOM 754 C C . ALA A 1 101 ? 10.330 -7.836 -0.659 1.00 97.62 101 ALA A C 1
ATOM 756 O O . ALA A 1 101 ? 9.767 -7.128 0.179 1.00 97.62 101 ALA A O 1
ATOM 757 N N . ASP A 1 102 ? 9.695 -8.823 -1.298 1.00 97.94 102 ASP A N 1
ATOM 758 C CA . ASP A 1 102 ? 8.288 -9.193 -1.090 1.00 97.94 102 ASP A CA 1
ATOM 759 C C . ASP A 1 102 ? 7.994 -9.441 0.395 1.00 97.94 102 ASP A C 1
ATOM 761 O O . ASP A 1 102 ? 7.014 -8.940 0.952 1.00 97.94 102 ASP A O 1
ATOM 765 N N . SER A 1 103 ? 8.889 -10.171 1.069 1.00 97.56 103 SER A N 1
ATOM 766 C CA . SER A 1 103 ? 8.762 -10.467 2.499 1.00 97.56 103 SER A CA 1
ATOM 767 C C . SER A 1 103 ? 8.841 -9.203 3.364 1.00 97.56 103 SER A C 1
ATOM 769 O O . SER A 1 103 ? 8.093 -9.078 4.335 1.00 97.56 103 SER A O 1
ATOM 771 N N . PHE A 1 104 ? 9.703 -8.241 3.019 1.00 97.38 104 PHE A N 1
ATOM 772 C CA . PHE A 1 104 ? 9.787 -6.961 3.731 1.00 97.38 104 PHE A CA 1
ATOM 773 C C . PHE A 1 104 ? 8.553 -6.085 3.509 1.00 97.38 104 PHE A C 1
ATOM 775 O O . PHE A 1 104 ? 8.080 -5.447 4.453 1.00 97.38 104 PHE A O 1
ATOM 782 N N . VAL A 1 105 ? 7.999 -6.081 2.295 1.00 97.88 105 VAL A N 1
ATOM 78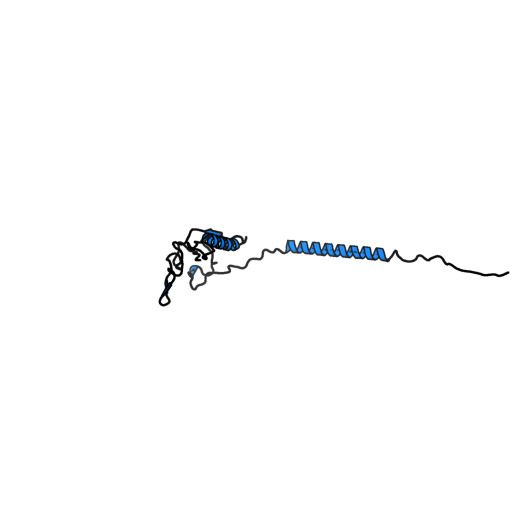3 C CA . VAL A 1 105 ? 6.742 -5.384 1.989 1.00 97.88 105 VAL A CA 1
ATOM 784 C C . VAL A 1 105 ? 5.589 -5.994 2.787 1.00 97.88 105 VAL A C 1
ATOM 786 O O . VAL A 1 105 ? 4.832 -5.266 3.436 1.00 97.88 105 VAL A O 1
ATOM 789 N N . ALA A 1 106 ? 5.487 -7.324 2.812 1.00 97.81 106 ALA A N 1
ATOM 790 C CA . ALA A 1 106 ? 4.474 -8.029 3.589 1.00 97.81 106 ALA A CA 1
ATOM 791 C C . ALA A 1 106 ? 4.604 -7.751 5.101 1.00 97.81 106 ALA A C 1
ATOM 793 O O . ALA A 1 106 ? 3.597 -7.461 5.755 1.00 97.81 106 ALA A O 1
ATOM 794 N N . ASP A 1 107 ? 5.826 -7.760 5.653 1.00 98.00 107 ASP A N 1
ATOM 795 C CA . ASP A 1 107 ? 6.077 -7.383 7.053 1.00 98.00 107 ASP A CA 1
ATOM 796 C C . ASP A 1 107 ? 5.620 -5.947 7.336 1.00 98.00 107 ASP A C 1
ATOM 798 O O . ASP A 1 107 ? 4.905 -5.704 8.311 1.00 98.00 107 ASP A O 1
ATOM 802 N N . ALA A 1 108 ? 5.958 -4.997 6.460 1.00 96.69 108 ALA A N 1
ATOM 803 C CA . ALA A 1 108 ? 5.560 -3.602 6.614 1.00 96.69 108 ALA A CA 1
ATOM 804 C C . ALA A 1 108 ? 4.032 -3.433 6.634 1.00 96.69 108 ALA A C 1
ATOM 806 O O . ALA A 1 108 ? 3.509 -2.721 7.497 1.00 96.69 108 ALA A O 1
ATOM 807 N N . PHE A 1 109 ? 3.307 -4.119 5.745 1.00 97.25 109 PHE A N 1
ATOM 808 C CA . PHE A 1 109 ? 1.844 -4.137 5.776 1.00 97.25 109 PHE A CA 1
ATOM 809 C C . PHE A 1 109 ? 1.303 -4.740 7.073 1.00 97.25 109 PHE A C 1
ATOM 811 O O . PHE A 1 109 ? 0.385 -4.168 7.666 1.00 97.25 109 PHE A O 1
ATOM 818 N N . SER A 1 110 ? 1.897 -5.840 7.548 1.00 96.62 110 SER A N 1
ATOM 819 C CA . SER A 1 110 ? 1.435 -6.532 8.756 1.00 96.62 110 SER A CA 1
ATOM 820 C C . SER A 1 110 ? 1.421 -5.620 9.987 1.00 96.62 110 SER A C 1
ATOM 822 O O . SER A 1 110 ? 0.504 -5.693 10.801 1.00 96.62 110 SER A O 1
ATOM 824 N N . ARG A 1 111 ? 2.374 -4.683 10.092 1.00 95.75 111 ARG A N 1
ATOM 825 C CA . ARG A 1 111 ? 2.443 -3.717 11.202 1.00 95.75 111 ARG A CA 1
ATOM 826 C C . ARG A 1 111 ? 1.239 -2.779 11.243 1.00 95.75 111 ARG A C 1
ATOM 828 O O . ARG A 1 111 ? 0.835 -2.365 12.326 1.00 95.75 111 ARG A O 1
ATOM 835 N N . TRP A 1 112 ? 0.670 -2.448 10.085 1.00 91.19 112 TRP A N 1
ATOM 836 C CA . TRP A 1 112 ? -0.522 -1.607 9.984 1.00 91.19 112 TRP A CA 1
ATOM 837 C C . TRP A 1 112 ? -1.809 -2.411 10.150 1.00 91.19 112 TRP A C 1
ATOM 839 O O . TRP A 1 112 ? -2.714 -1.967 10.854 1.00 91.19 112 TRP A O 1
ATOM 849 N N . THR A 1 113 ? -1.887 -3.596 9.545 1.00 94.69 113 THR A N 1
ATOM 850 C CA . THR A 1 113 ? -3.098 -4.433 9.582 1.00 94.69 113 THR A CA 1
ATOM 851 C C . THR A 1 113 ? -3.262 -5.194 10.899 1.00 94.69 113 THR A C 1
ATOM 853 O O . THR A 1 113 ? -4.362 -5.633 11.211 1.00 94.69 113 THR A O 1
ATOM 856 N N . ALA A 1 114 ? -2.197 -5.354 11.694 1.00 93.81 114 ALA A N 1
ATOM 857 C CA . ALA A 1 114 ? -2.260 -5.992 13.013 1.00 93.81 114 ALA A CA 1
ATOM 858 C C . ALA A 1 114 ? -2.784 -5.068 14.125 1.00 93.81 114 ALA A C 1
ATOM 860 O O . ALA A 1 114 ? -3.039 -5.532 15.237 1.00 93.81 114 ALA A O 1
ATOM 861 N N . VAL A 1 115 ? -2.938 -3.765 13.864 1.00 92.56 115 VAL A N 1
ATOM 862 C CA . VAL A 1 115 ? -3.510 -2.834 14.844 1.00 92.56 115 VAL A CA 1
ATOM 863 C C . VAL A 1 115 ? -4.994 -3.183 15.037 1.00 92.56 115 VAL A C 1
ATOM 865 O O . VAL A 1 115 ? -5.749 -3.094 14.075 1.00 92.56 115 VAL A O 1
ATOM 868 N N . PRO A 1 116 ? -5.468 -3.524 16.254 1.00 88.06 116 PRO A N 1
ATOM 869 C CA . PRO A 1 116 ? -6.836 -4.031 16.448 1.00 88.06 116 PRO A CA 1
ATOM 870 C C . PRO A 1 116 ? -7.959 -3.082 16.010 1.00 88.06 116 PRO A C 1
ATOM 872 O O . PRO A 1 116 ? -9.072 -3.514 15.734 1.00 88.06 116 PRO A O 1
ATOM 875 N N . THR A 1 117 ? -7.684 -1.779 15.976 1.00 87.75 117 THR A N 1
ATOM 876 C CA . THR A 1 117 ? -8.628 -0.740 15.545 1.00 87.75 117 THR A CA 1
ATOM 877 C C . THR A 1 117 ? -8.450 -0.333 14.084 1.00 87.75 117 THR A C 1
ATOM 879 O O . THR A 1 117 ? -9.198 0.512 13.591 1.00 87.75 117 THR A O 1
ATOM 882 N N . ALA A 1 118 ? -7.472 -0.903 13.377 1.00 88.06 118 ALA A N 1
ATOM 883 C CA . ALA A 1 118 ? -7.291 -0.656 11.960 1.00 88.06 118 ALA A CA 1
ATOM 884 C C . ALA A 1 118 ? -8.351 -1.426 11.168 1.00 88.06 118 ALA A C 1
ATOM 886 O O . ALA A 1 118 ? -8.330 -2.648 11.075 1.00 88.06 118 ALA A O 1
ATOM 887 N N . ALA A 1 119 ? -9.273 -0.691 10.551 1.00 89.19 119 ALA A N 1
ATOM 888 C CA . ALA A 1 119 ? -10.254 -1.237 9.616 1.00 89.19 119 ALA A CA 1
ATOM 889 C C . ALA A 1 119 ? -9.652 -1.406 8.206 1.00 89.19 119 ALA A C 1
ATOM 891 O O . ALA A 1 119 ? -10.270 -1.021 7.213 1.00 89.19 119 ALA A O 1
ATOM 892 N N . VAL A 1 120 ? -8.416 -1.909 8.126 1.00 93.12 120 VAL A N 1
ATOM 893 C CA . VAL A 1 120 ? -7.723 -2.168 6.861 1.00 93.12 120 VAL A CA 1
ATOM 894 C C . VAL A 1 120 ? -7.095 -3.554 6.851 1.00 93.12 120 VAL A C 1
ATOM 896 O O . VAL A 1 120 ? -6.539 -4.016 7.844 1.00 93.12 120 VAL A O 1
ATOM 899 N N . SER A 1 121 ? -7.157 -4.192 5.693 1.00 95.50 121 SER A N 1
ATOM 900 C CA . SER A 1 121 ? -6.468 -5.435 5.366 1.00 95.50 121 SER A CA 1
ATOM 901 C C . SER A 1 121 ? -5.656 -5.227 4.093 1.00 95.50 121 SER A C 1
ATOM 903 O O . SER A 1 121 ? -5.948 -4.327 3.303 1.00 95.50 121 SER A O 1
ATOM 905 N N . SER A 1 122 ? -4.631 -6.046 3.891 1.00 96.81 122 SER A N 1
ATOM 906 C CA . SER A 1 122 ? -3.832 -6.021 2.672 1.00 96.81 122 SER A CA 1
ATOM 907 C C . SER A 1 122 ? -3.709 -7.412 2.068 1.00 96.81 122 SER A C 1
ATOM 909 O O . SER A 1 122 ? -3.829 -8.430 2.753 1.00 96.81 122 SER A O 1
ATOM 911 N N . THR A 1 123 ? -3.498 -7.467 0.759 1.00 96.38 123 THR A N 1
ATOM 912 C CA . THR A 1 123 ? -3.263 -8.705 0.015 1.00 96.38 123 THR A CA 1
ATOM 913 C C . THR A 1 123 ? -2.282 -8.426 -1.115 1.00 96.38 123 THR A C 1
ATOM 915 O O . THR A 1 123 ? -2.461 -7.463 -1.861 1.00 96.38 123 THR A O 1
ATOM 918 N N . LEU A 1 124 ? -1.254 -9.274 -1.235 1.00 97.25 124 LEU A N 1
ATOM 919 C CA . LEU A 1 124 ? -0.401 -9.310 -2.419 1.00 97.25 124 LEU A CA 1
ATOM 920 C C . LEU A 1 124 ? -1.241 -9.873 -3.566 1.00 97.25 124 LEU A C 1
ATOM 922 O O . LEU A 1 124 ? -1.553 -11.064 -3.587 1.00 97.25 124 LEU A O 1
ATOM 926 N N . ALA A 1 125 ? -1.666 -8.999 -4.470 1.00 97.06 125 ALA A N 1
ATOM 927 C CA . ALA A 1 125 ? -2.564 -9.332 -5.569 1.00 97.06 125 ALA A CA 1
ATOM 928 C C . ALA A 1 125 ? -1.817 -9.825 -6.821 1.00 97.06 125 ALA A C 1
ATOM 930 O O . ALA A 1 125 ? -2.443 -10.365 -7.733 1.00 97.06 125 ALA A O 1
ATOM 931 N N . GLY A 1 126 ? -0.491 -9.677 -6.855 1.00 96.94 126 GLY A N 1
ATOM 932 C CA . GLY A 1 126 ? 0.377 -10.153 -7.927 1.00 96.94 126 GLY A CA 1
ATOM 933 C C . GLY A 1 126 ? 1.653 -9.324 -8.022 1.00 96.94 126 GLY A C 1
ATOM 934 O O . GLY A 1 126 ? 2.005 -8.616 -7.083 1.00 96.94 126 GLY A O 1
ATOM 935 N N . HIS A 1 127 ? 2.302 -9.380 -9.180 1.00 97.38 127 HIS A N 1
ATOM 936 C CA . HIS A 1 127 ? 3.433 -8.518 -9.510 1.00 97.38 127 HIS A CA 1
ATOM 937 C C . HIS A 1 127 ? 3.021 -7.423 -10.496 1.00 97.38 127 HIS A C 1
ATOM 939 O O . HIS A 1 127 ? 2.004 -7.549 -11.188 1.00 97.38 127 HIS A O 1
ATOM 945 N N . LEU A 1 128 ? 3.832 -6.369 -10.564 1.00 97.62 128 LEU A N 1
ATOM 946 C CA . LEU A 1 128 ? 3.865 -5.453 -11.699 1.00 97.62 128 LEU A CA 1
ATOM 947 C C . LEU A 1 128 ? 4.199 -6.230 -12.983 1.00 97.62 128 LEU A C 1
ATOM 949 O O . LEU A 1 128 ? 4.711 -7.354 -12.938 1.00 97.62 128 LEU A O 1
ATOM 953 N N . ALA A 1 129 ? 3.863 -5.665 -14.136 1.00 97.06 129 ALA A N 1
ATOM 954 C CA . ALA A 1 129 ? 4.042 -6.310 -15.433 1.00 97.06 129 ALA A CA 1
ATOM 955 C C . ALA A 1 129 ? 5.526 -6.480 -15.811 1.00 97.06 129 ALA A C 1
ATOM 957 O O . ALA A 1 129 ? 5.866 -7.408 -16.553 1.00 97.06 129 ALA A O 1
ATOM 958 N N . GLU A 1 130 ? 6.403 -5.664 -15.229 1.00 95.81 130 GLU A N 1
ATOM 959 C CA . GLU A 1 130 ? 7.847 -5.656 -15.448 1.00 95.81 130 GLU A CA 1
ATOM 960 C C . GLU A 1 130 ? 8.633 -5.316 -14.169 1.00 95.81 130 GLU A C 1
ATOM 962 O O . GLU A 1 130 ? 8.063 -4.877 -13.173 1.00 95.81 130 GLU A O 1
ATOM 967 N N . ASP A 1 131 ? 9.955 -5.512 -14.227 1.00 96.19 131 ASP A N 1
ATOM 968 C CA . ASP A 1 131 ? 10.915 -4.902 -13.298 1.00 96.19 131 ASP A CA 1
ATOM 969 C C . ASP A 1 131 ? 11.060 -3.413 -13.627 1.00 96.19 131 ASP A C 1
ATOM 971 O O . ASP A 1 131 ? 11.470 -3.043 -14.739 1.00 96.19 131 ASP A O 1
ATOM 975 N N . VAL A 1 132 ? 10.681 -2.555 -12.685 1.00 96.56 132 VAL A N 1
ATOM 976 C CA . VAL A 1 132 ? 10.721 -1.105 -12.841 1.00 96.56 132 VAL A CA 1
ATOM 977 C C . VAL A 1 132 ? 12.085 -0.587 -12.399 1.00 96.56 132 VAL A C 1
ATOM 979 O O . VAL A 1 132 ? 12.420 -0.551 -11.221 1.00 96.56 132 VAL A O 1
ATOM 982 N N . ASN A 1 133 ? 12.866 -0.080 -13.350 1.00 93.56 133 ASN A N 1
ATOM 983 C CA . ASN A 1 133 ? 14.233 0.362 -13.106 1.00 93.56 133 ASN A CA 1
ATOM 984 C C . ASN A 1 133 ? 14.617 1.579 -13.969 1.00 93.56 133 ASN A C 1
ATOM 986 O O . ASN A 1 133 ? 13.823 2.148 -14.719 1.00 93.56 133 ASN A O 1
ATOM 990 N N . GLY A 1 134 ? 15.881 2.004 -13.886 1.00 91.69 134 GLY A N 1
ATOM 991 C CA . GLY A 1 134 ? 16.380 3.180 -14.613 1.00 91.69 134 GLY A CA 1
ATOM 992 C C . GLY A 1 134 ? 16.342 3.078 -16.147 1.00 91.69 134 GLY A C 1
ATOM 993 O O . GLY A 1 134 ? 16.613 4.068 -16.823 1.00 91.69 134 GLY A O 1
ATOM 994 N N . THR A 1 135 ? 16.024 1.908 -16.708 1.00 92.38 135 THR A N 1
ATOM 995 C CA . THR A 1 135 ? 15.875 1.712 -18.159 1.00 92.38 135 THR A CA 1
ATOM 996 C C . THR A 1 135 ? 14.475 2.084 -18.645 1.00 92.38 135 THR A C 1
ATOM 998 O O . THR A 1 135 ? 14.339 2.617 -19.746 1.00 92.38 135 THR A O 1
ATOM 1001 N N . ASN A 1 136 ? 13.434 1.813 -17.849 1.00 94.56 136 ASN A N 1
ATOM 1002 C CA . ASN A 1 136 ? 12.033 2.069 -18.210 1.00 94.56 136 ASN A CA 1
ATOM 1003 C C . ASN A 1 136 ? 11.411 3.256 -17.453 1.00 94.56 136 ASN A C 1
ATOM 1005 O O . ASN A 1 136 ? 10.351 3.735 -17.858 1.00 94.56 136 ASN A O 1
ATOM 1009 N N . VAL A 1 137 ? 12.099 3.806 -16.446 1.00 95.12 137 VAL A N 1
ATOM 1010 C CA . VAL A 1 137 ? 11.757 5.083 -15.808 1.00 95.12 137 VAL A CA 1
ATOM 1011 C C . VAL A 1 137 ? 12.756 6.159 -16.217 1.00 95.12 137 VAL A C 1
ATOM 1013 O O . VAL A 1 137 ? 13.944 6.084 -15.905 1.00 95.12 137 VAL A O 1
ATOM 1016 N N . SER A 1 138 ? 12.282 7.197 -16.907 1.00 94.94 138 SER A N 1
ATOM 1017 C CA . SER A 1 138 ? 13.144 8.286 -17.381 1.00 94.94 138 SER A CA 1
ATOM 1018 C C . SER A 1 138 ? 12.462 9.648 -17.318 1.00 94.94 138 SER A C 1
ATOM 1020 O O . SER A 1 138 ? 11.237 9.759 -17.325 1.00 94.94 138 SER A O 1
ATOM 1022 N N . VAL A 1 139 ? 13.271 10.708 -17.274 1.00 95.38 139 VAL A N 1
ATOM 1023 C CA . VAL A 1 139 ? 12.795 12.093 -17.338 1.00 95.38 139 VAL A CA 1
ATOM 1024 C C . VAL A 1 139 ? 13.360 12.755 -18.585 1.00 95.38 139 VAL A C 1
ATOM 1026 O O . VAL A 1 139 ? 14.574 12.895 -18.720 1.00 95.38 139 VAL A O 1
ATOM 1029 N N . THR A 1 140 ? 12.484 13.193 -19.487 1.00 93.94 140 THR A N 1
ATOM 1030 C CA . THR A 1 140 ? 12.863 13.903 -20.717 1.00 93.94 140 THR A CA 1
ATOM 1031 C C . THR A 1 140 ? 12.097 15.215 -20.799 1.00 93.94 140 THR A C 1
ATOM 1033 O O . THR A 1 140 ? 10.872 15.222 -20.758 1.00 93.94 140 THR A O 1
ATOM 1036 N N . ASN A 1 141 ? 12.806 16.345 -20.907 1.00 93.69 141 ASN A N 1
ATOM 1037 C CA . ASN A 1 141 ? 12.204 17.687 -20.972 1.00 93.69 141 ASN A CA 1
ATOM 1038 C C . ASN A 1 141 ? 11.196 17.977 -19.837 1.00 93.69 141 ASN A C 1
ATOM 1040 O O . ASN A 1 141 ? 10.177 18.627 -20.053 1.00 93.69 141 ASN A O 1
ATOM 1044 N N . GLY A 1 142 ? 11.466 17.471 -18.627 1.00 92.12 142 GLY A N 1
ATOM 1045 C CA . GLY A 1 142 ? 10.591 17.635 -17.458 1.00 92.12 142 GLY A CA 1
ATOM 1046 C C . GLY A 1 142 ? 9.364 16.717 -17.430 1.00 92.12 142 GLY A C 1
ATOM 1047 O O . GLY A 1 142 ? 8.579 16.794 -16.489 1.00 92.12 142 GLY A O 1
ATOM 1048 N N . VAL A 1 143 ? 9.203 15.836 -18.420 1.00 91.88 143 VAL A N 1
ATOM 1049 C CA . VAL A 1 143 ? 8.156 14.809 -18.451 1.00 91.88 143 VAL A CA 1
ATOM 1050 C C . VAL A 1 143 ? 8.730 13.499 -17.925 1.00 91.88 143 VAL A C 1
ATOM 1052 O O . VAL A 1 143 ? 9.775 13.052 -18.398 1.00 91.88 143 VAL A O 1
ATOM 1055 N N . VAL A 1 144 ? 8.050 12.897 -16.948 1.00 93.50 144 VAL A N 1
ATOM 1056 C CA . VAL A 1 144 ? 8.385 11.568 -16.425 1.00 93.50 144 VAL A CA 1
ATOM 1057 C C . VAL A 1 144 ? 7.679 10.515 -17.277 1.00 93.50 144 VAL A C 1
ATOM 1059 O O . VAL A 1 144 ? 6.451 10.518 -17.365 1.00 93.50 144 VAL A O 1
ATOM 1062 N N . THR A 1 145 ? 8.451 9.619 -17.883 1.00 94.12 145 THR A N 1
ATOM 1063 C CA . THR A 1 145 ? 7.959 8.428 -18.581 1.00 94.12 145 THR A CA 1
ATOM 1064 C C . THR A 1 145 ? 8.185 7.221 -17.684 1.00 94.12 145 THR A C 1
ATOM 1066 O O . THR A 1 145 ? 9.279 7.053 -17.147 1.00 94.12 145 THR A O 1
ATOM 1069 N N . MET A 1 146 ? 7.152 6.400 -17.522 1.00 95.38 146 MET A N 1
ATOM 1070 C CA . MET A 1 146 ? 7.153 5.221 -16.661 1.00 95.38 146 MET A CA 1
ATOM 1071 C C . MET A 1 146 ? 6.233 4.129 -17.240 1.00 95.38 146 MET A C 1
ATOM 1073 O O . MET A 1 146 ? 5.351 4.469 -18.041 1.00 95.38 146 MET A O 1
ATOM 1077 N N . PRO A 1 147 ? 6.420 2.854 -16.848 1.00 96.00 147 PRO A N 1
ATOM 1078 C CA . PRO A 1 147 ? 5.504 1.748 -17.124 1.00 96.00 147 PRO A CA 1
ATOM 1079 C C . PRO A 1 147 ? 4.023 2.061 -16.910 1.00 96.00 147 PRO A C 1
ATOM 1081 O O . PRO A 1 147 ? 3.645 2.853 -16.044 1.00 96.00 147 PRO A O 1
ATOM 1084 N N . ALA A 1 148 ? 3.163 1.431 -17.713 1.00 95.19 148 ALA A N 1
ATOM 1085 C CA . ALA A 1 148 ? 1.735 1.751 -17.749 1.00 95.19 148 ALA A CA 1
ATOM 1086 C C . ALA A 1 148 ? 1.008 1.442 -16.429 1.00 95.19 148 ALA A C 1
ATOM 1088 O O . ALA A 1 148 ? 0.038 2.117 -16.081 1.00 95.19 148 ALA A O 1
ATOM 1089 N N . ASP A 1 149 ? 1.482 0.437 -15.704 1.00 95.12 149 ASP A N 1
ATOM 1090 C CA . ASP A 1 149 ? 0.939 -0.082 -14.452 1.00 95.12 149 ASP A CA 1
ATOM 1091 C C . ASP A 1 149 ? 1.467 0.631 -13.194 1.00 95.12 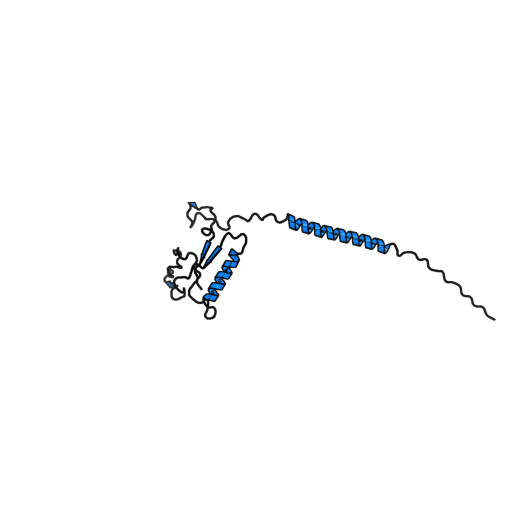149 ASP A C 1
ATOM 1093 O O . ASP A 1 149 ? 1.006 0.324 -12.093 1.00 95.12 149 ASP A O 1
ATOM 1097 N N . ILE A 1 150 ? 2.350 1.628 -13.348 1.00 93.81 150 ILE A N 1
ATOM 1098 C CA . ILE A 1 150 ? 2.773 2.537 -12.264 1.00 93.81 150 ILE A CA 1
ATOM 1099 C C . ILE A 1 150 ? 2.418 4.008 -12.527 1.00 93.81 150 ILE A C 1
ATOM 1101 O O . ILE A 1 150 ? 2.723 4.886 -11.717 1.00 93.81 150 ILE A O 1
ATOM 1105 N N . LEU A 1 151 ? 1.739 4.295 -13.644 1.00 93.19 151 LEU A N 1
ATOM 1106 C CA . LEU A 1 151 ? 1.187 5.621 -13.915 1.00 93.19 151 LEU A CA 1
ATOM 1107 C C . LEU A 1 151 ? 0.079 5.976 -12.908 1.00 93.19 151 LEU A C 1
ATOM 1109 O O . LEU A 1 151 ? -0.669 5.099 -12.480 1.00 93.19 151 LEU A O 1
ATOM 1113 N N . PRO A 1 152 ? -0.167 7.272 -12.629 1.00 89.44 152 PRO A N 1
ATOM 1114 C CA . PRO A 1 152 ? -1.305 7.700 -11.804 1.00 89.44 152 PRO A CA 1
ATOM 1115 C C . PRO A 1 152 ? -2.680 7.255 -12.332 1.00 89.44 152 PRO A C 1
ATOM 1117 O O . PRO A 1 152 ? -3.668 7.282 -11.604 1.00 89.44 152 PRO A O 1
ATOM 1120 N N . THR A 1 153 ? -2.761 6.879 -13.610 1.00 90.31 153 THR A N 1
ATOM 1121 C CA . THR A 1 153 ? -3.969 6.356 -14.261 1.00 90.31 153 THR A CA 1
ATOM 1122 C C . THR A 1 153 ? -4.123 4.836 -14.140 1.00 90.31 153 THR A C 1
ATOM 1124 O O . THR A 1 153 ? -5.101 4.292 -14.652 1.00 90.31 153 THR A O 1
ATOM 1127 N N . ALA A 1 154 ? -3.177 4.135 -13.508 1.00 93.44 154 ALA A N 1
ATOM 1128 C CA . ALA A 1 154 ? -3.211 2.688 -13.339 1.00 93.44 154 ALA A CA 1
ATOM 1129 C C . ALA A 1 154 ? -4.271 2.288 -12.300 1.00 93.44 154 ALA A C 1
ATOM 1131 O O . ALA A 1 154 ? -4.094 2.436 -11.094 1.00 93.44 154 ALA A O 1
ATOM 1132 N N . VAL A 1 155 ? -5.409 1.781 -12.779 1.00 91.56 155 VAL A N 1
ATOM 1133 C CA . VAL A 1 155 ? -6.534 1.367 -11.918 1.00 91.56 155 VAL A CA 1
ATOM 1134 C C . VAL A 1 155 ? -6.537 -0.129 -11.592 1.00 91.56 155 VAL A C 1
ATOM 1136 O O . VAL A 1 155 ? -7.188 -0.542 -10.637 1.00 91.56 155 VAL A O 1
ATOM 1139 N N . SER A 1 156 ? 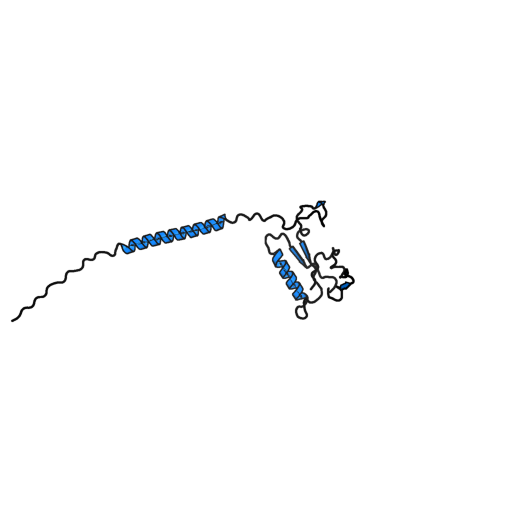-5.822 -0.949 -12.368 1.00 92.44 156 SER A N 1
ATOM 1140 C CA . SER A 1 156 ? -5.683 -2.397 -12.138 1.00 92.44 156 SER A CA 1
ATOM 1141 C C . SER A 1 156 ? -4.655 -2.732 -11.055 1.00 92.44 156 SER A C 1
ATOM 1143 O O . SER A 1 156 ? -4.793 -3.741 -10.366 1.00 92.44 156 SER A O 1
ATOM 1145 N N . THR A 1 157 ? -3.665 -1.859 -10.879 1.00 95.06 157 THR A N 1
ATOM 1146 C CA . THR A 1 157 ? -2.546 -1.964 -9.933 1.00 95.06 157 THR A CA 1
ATOM 1147 C C . THR A 1 157 ? -2.530 -0.740 -9.005 1.00 95.06 157 THR A C 1
ATOM 1149 O O . THR A 1 157 ? -1.572 0.026 -8.996 1.00 95.06 157 THR A O 1
ATOM 1152 N N . PRO A 1 158 ? -3.601 -0.507 -8.214 1.00 90.94 158 PRO A N 1
ATOM 1153 C CA . PRO A 1 158 ? -3.788 0.745 -7.470 1.00 90.94 158 PRO A CA 1
ATOM 1154 C C . PRO A 1 158 ? -2.689 1.028 -6.436 1.00 90.94 158 PRO A C 1
ATOM 1156 O O . PRO A 1 158 ? -2.528 2.170 -6.011 1.00 90.94 158 PRO A O 1
ATOM 1159 N N . VAL A 1 159 ? -1.952 -0.004 -6.014 1.00 95.69 159 VAL A N 1
ATOM 1160 C CA . VAL A 1 159 ? -0.765 0.117 -5.166 1.00 95.69 159 VAL A CA 1
ATOM 1161 C C . VAL A 1 159 ? 0.355 -0.731 -5.766 1.00 95.69 159 VAL A C 1
ATOM 1163 O O . VAL A 1 159 ? 0.452 -1.921 -5.482 1.00 95.69 159 VAL A O 1
ATOM 1166 N N . GLY A 1 160 ? 1.185 -0.122 -6.611 1.00 96.19 160 GLY A N 1
ATOM 1167 C CA . GLY A 1 160 ? 2.437 -0.711 -7.090 1.00 96.19 160 GLY A CA 1
ATOM 1168 C C . GLY A 1 160 ? 3.598 -0.394 -6.147 1.00 96.19 160 GLY A C 1
ATOM 1169 O O . GLY A 1 160 ? 3.754 0.753 -5.723 1.00 96.19 160 GLY A O 1
ATOM 1170 N N . ILE A 1 161 ? 4.400 -1.400 -5.806 1.00 97.19 161 ILE A N 1
ATOM 1171 C CA . ILE A 1 161 ? 5.613 -1.271 -4.995 1.00 97.19 161 ILE A CA 1
ATOM 1172 C C . ILE A 1 161 ? 6.813 -1.565 -5.889 1.00 97.19 161 ILE A C 1
ATOM 1174 O O . ILE A 1 161 ? 6.963 -2.688 -6.350 1.00 97.19 161 ILE A O 1
ATOM 1178 N N . VAL A 1 162 ? 7.644 -0.549 -6.099 1.00 96.00 162 VAL A N 1
ATOM 1179 C CA . VAL A 1 162 ? 8.878 -0.600 -6.895 1.00 96.00 162 VAL A CA 1
ATOM 1180 C C . VAL A 1 162 ? 10.072 -0.739 -5.950 1.00 96.00 162 VAL A C 1
ATOM 1182 O O . VAL A 1 162 ? 10.039 -0.160 -4.855 1.00 96.00 162 VAL A O 1
ATOM 1185 N N . TYR A 1 163 ? 11.093 -1.495 -6.356 1.00 92.75 163 TYR A N 1
ATOM 1186 C CA . TYR A 1 163 ? 12.311 -1.728 -5.572 1.00 92.75 163 TYR A CA 1
ATOM 1187 C C . TYR A 1 163 ? 13.488 -0.838 -5.980 1.00 92.75 163 TYR A C 1
ATOM 1189 O O . TYR A 1 163 ? 13.553 -0.404 -7.149 1.00 92.75 163 TYR A O 1
#

Radius of gyration: 39.32 Å; chains: 1; bounding box: 66×34×135 Å

pLDDT: mean 82.68, std 17.83, range [34.94, 98.12]

Sequence (163 aa):
MQSCMLQRTSMSRFVNDEGHEGTRSKMLLRLIDGLLSCVALSVVLSVIAPQPALAGGPRYVAGVSYFDPTTKGTPLTWSQGVINYYTDQGDLSPILLGANADSFVADAFSRWTAVPTAAVSSTLAGHLAEDVNGTNVSVTNGVVTMPADILPTAVSTPVGIVY